Protein AF-A0A176WTD4-F1 (afdb_monomer_lite)

Radius of gyration: 12.17 Å; chains: 1; bounding box: 30×22×28 Å

Foldseek 3Di:
DDDQPLFDDFQAKWFWADPVPPDIFIWDFRADPVPQKTKIFTQAAAQDPVGTDHPDDRGRDIDIDGNVRTHDIDGHD

Organism: Agrobacterium tumefaciens (NCBI:txid358)

Structure (mmCIF, N/CA/C/O backbone):
data_AF-A0A176WTD4-F1
#
_entry.id   AF-A0A176WTD4-F1
#
loop_
_atom_site.group_PDB
_atom_site.id
_atom_site.type_symbol
_atom_site.label_atom_id
_atom_site.label_alt_id
_atom_site.label_comp_id
_atom_site.label_asym_id
_atom_site.label_entity_id
_atom_site.label_seq_id
_atom_site.pdbx_PDB_ins_code
_atom_site.Cartn_x
_atom_site.Cartn_y
_atom_site.Cartn_z
_atom_site.occupancy
_atom_site.B_iso_or_equiv
_atom_site.auth_seq_id
_atom_site.auth_comp_id
_atom_site.auth_asym_id
_atom_site.auth_atom_id
_atom_site.pdbx_PDB_model_num
ATOM 1 N N . MET A 1 1 ? 9.721 -0.574 20.834 1.00 36.72 1 MET A N 1
ATOM 2 C CA . MET A 1 1 ? 9.618 0.112 19.528 1.00 36.72 1 MET A CA 1
ATOM 3 C C . MET A 1 1 ? 9.894 -0.928 18.455 1.00 36.72 1 MET A C 1
ATOM 5 O O . MET A 1 1 ? 10.981 -1.489 18.465 1.00 36.72 1 MET A O 1
ATOM 9 N N . ARG A 1 2 ? 8.910 -1.291 17.622 1.00 42.88 2 ARG A N 1
ATOM 10 C CA . ARG A 1 2 ? 9.152 -2.177 16.471 1.00 42.88 2 ARG A CA 1
ATOM 11 C C . ARG A 1 2 ? 9.814 -1.337 15.379 1.00 42.88 2 ARG A C 1
ATOM 13 O O . ARG A 1 2 ? 9.323 -0.252 15.084 1.00 42.88 2 ARG A O 1
ATOM 20 N N . ALA A 1 3 ? 10.937 -1.807 14.844 1.00 43.41 3 ALA A N 1
ATOM 21 C CA . ALA A 1 3 ? 11.596 -1.168 13.714 1.00 43.41 3 ALA A CA 1
ATOM 22 C C . ALA A 1 3 ? 10.611 -1.096 12.537 1.00 43.41 3 ALA A C 1
ATOM 24 O O . ALA A 1 3 ? 10.035 -2.113 12.152 1.00 43.41 3 ALA A O 1
ATOM 25 N N . ILE A 1 4 ? 10.396 0.103 11.997 1.00 53.34 4 ILE A N 1
ATOM 26 C CA . ILE A 1 4 ? 9.662 0.277 10.745 1.00 53.34 4 ILE A CA 1
ATOM 27 C C . ILE A 1 4 ? 10.591 -0.256 9.657 1.00 53.34 4 ILE A C 1
ATOM 29 O O . ILE A 1 4 ? 11.605 0.368 9.348 1.00 53.34 4 ILE A O 1
ATOM 33 N N . ALA A 1 5 ? 10.290 -1.438 9.125 1.00 56.00 5 ALA A N 1
ATOM 34 C CA . ALA A 1 5 ? 11.008 -1.961 7.976 1.00 56.00 5 ALA A CA 1
ATOM 35 C C . ALA A 1 5 ? 10.738 -1.036 6.775 1.00 56.00 5 ALA A C 1
ATOM 37 O O . ALA A 1 5 ? 9.641 -0.990 6.219 1.00 56.00 5 ALA A O 1
ATOM 38 N N . ILE A 1 6 ? 11.751 -0.252 6.412 1.00 64.94 6 ILE A N 1
ATOM 39 C CA . ILE A 1 6 ? 11.763 0.634 5.237 1.00 64.94 6 ILE A CA 1
ATOM 40 C C . ILE A 1 6 ? 11.914 -0.137 3.922 1.00 64.94 6 ILE A C 1
ATOM 42 O O . ILE A 1 6 ? 11.623 0.411 2.862 1.00 64.94 6 ILE A O 1
ATOM 46 N N . THR A 1 7 ? 12.212 -1.433 3.974 1.00 75.25 7 THR A N 1
ATOM 47 C CA . THR A 1 7 ? 12.178 -2.328 2.812 1.00 75.25 7 THR A CA 1
ATOM 48 C C . THR A 1 7 ? 11.009 -3.300 2.966 1.00 75.25 7 THR A C 1
ATOM 50 O O . THR A 1 7 ? 10.904 -3.938 4.018 1.00 75.25 7 THR A O 1
ATOM 53 N N . PRO A 1 8 ? 10.101 -3.398 1.980 1.00 83.56 8 PRO A N 1
ATOM 54 C CA . PRO A 1 8 ? 9.059 -4.411 2.015 1.00 83.56 8 PRO A CA 1
ATOM 55 C C . PRO A 1 8 ? 9.667 -5.817 1.951 1.00 83.56 8 PRO A C 1
ATOM 57 O O . PRO A 1 8 ? 10.705 -6.040 1.333 1.00 83.56 8 PRO A O 1
ATOM 60 N N . LEU A 1 9 ? 9.032 -6.763 2.639 1.00 82.06 9 LEU A N 1
ATOM 61 C CA . LEU A 1 9 ? 9.506 -8.140 2.732 1.00 82.06 9 LEU A CA 1
ATOM 62 C C . LEU A 1 9 ? 8.801 -8.992 1.676 1.00 82.06 9 LEU A C 1
ATOM 64 O O . LEU A 1 9 ? 7.571 -9.060 1.668 1.00 82.06 9 LEU A O 1
ATOM 68 N N . VAL A 1 10 ? 9.577 -9.669 0.828 1.00 81.75 10 VAL A N 1
ATOM 69 C CA . VAL A 1 10 ? 9.054 -10.677 -0.107 1.00 81.75 10 VAL A CA 1
ATOM 70 C C . VAL A 1 10 ? 8.294 -11.745 0.684 1.00 81.75 10 VAL A C 1
ATOM 72 O O . VAL A 1 10 ? 8.769 -12.213 1.720 1.00 81.75 10 VAL A O 1
ATOM 75 N N . GLY A 1 11 ? 7.090 -12.104 0.230 1.00 84.94 11 GLY A N 1
ATOM 76 C CA . GLY A 1 11 ? 6.204 -13.031 0.940 1.00 84.94 11 GLY A CA 1
ATOM 77 C C . GLY A 1 11 ? 5.475 -12.436 2.154 1.00 84.94 11 GLY A C 1
ATOM 78 O O . GLY A 1 11 ? 4.673 -13.134 2.772 1.00 84.94 11 GLY A O 1
ATOM 79 N N . GLY A 1 12 ? 5.714 -11.165 2.496 1.00 90.12 12 GLY A N 1
ATOM 80 C CA . GLY A 1 12 ? 4.967 -10.445 3.527 1.00 90.12 12 GLY A CA 1
ATOM 81 C C . GLY A 1 12 ? 3.533 -10.131 3.098 1.00 90.12 12 GLY A C 1
ATOM 82 O O . GLY A 1 12 ? 3.262 -9.942 1.914 1.00 90.12 12 GLY A O 1
ATOM 83 N N . ASP A 1 13 ? 2.611 -10.063 4.062 1.00 94.75 13 ASP A N 1
ATOM 84 C CA . ASP A 1 13 ? 1.209 -9.731 3.795 1.00 94.75 13 ASP A CA 1
ATOM 85 C C . ASP A 1 13 ? 1.045 -8.280 3.323 1.00 94.75 13 ASP A C 1
ATOM 87 O O . ASP A 1 13 ? 1.442 -7.333 4.014 1.00 94.75 13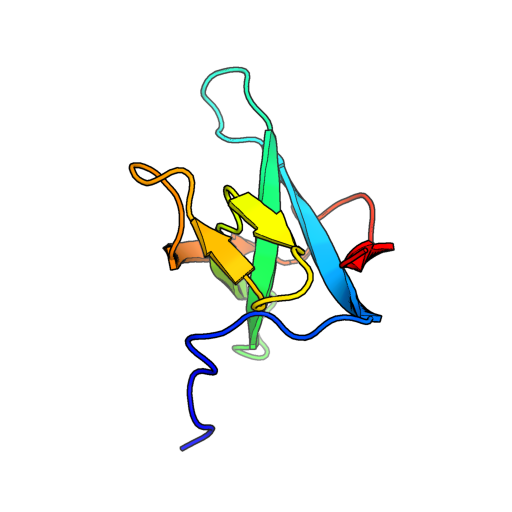 ASP A O 1
ATOM 91 N N . VAL A 1 14 ? 0.383 -8.120 2.182 1.00 96.75 14 VAL A N 1
AT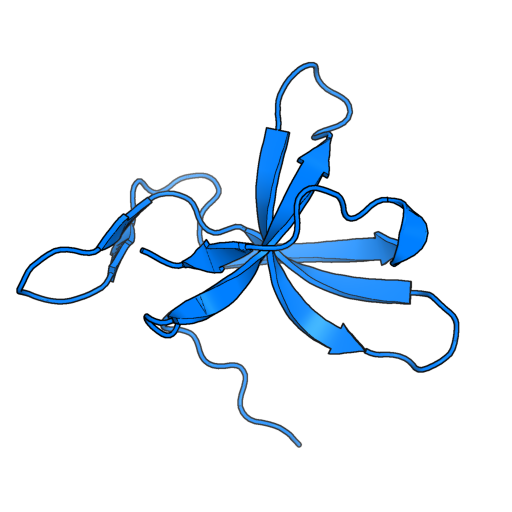OM 92 C CA . VAL A 1 14 ? -0.058 -6.838 1.633 1.00 96.75 14 VAL A CA 1
ATOM 93 C C . VAL A 1 14 ? -1.557 -6.863 1.362 1.00 96.75 14 VAL A C 1
ATOM 95 O O . VAL A 1 14 ? -2.195 -7.919 1.346 1.00 96.75 14 VAL A O 1
ATOM 98 N N . PHE A 1 15 ? -2.122 -5.672 1.218 1.00 97.81 15 PHE A N 1
ATOM 99 C CA . PHE A 1 15 ? -3.554 -5.440 1.099 1.00 97.81 15 PHE A CA 1
ATOM 100 C C . PHE A 1 15 ? -3.819 -4.350 0.073 1.00 97.81 15 PHE A C 1
ATOM 102 O O . PHE A 1 15 ? -2.999 -3.450 -0.098 1.00 97.81 15 PHE A O 1
ATOM 109 N N . ASP A 1 16 ? -5.007 -4.370 -0.509 1.00 97.81 16 ASP A N 1
ATOM 110 C CA . ASP A 1 16 ? -5.511 -3.288 -1.341 1.00 97.81 16 ASP A CA 1
ATOM 111 C C . ASP A 1 16 ? -6.367 -2.326 -0.518 1.00 97.81 16 ASP A C 1
ATOM 113 O O . ASP A 1 16 ? -7.198 -2.738 0.299 1.00 97.81 16 ASP A O 1
ATOM 117 N N . VAL A 1 17 ? -6.212 -1.031 -0.776 1.00 97.56 17 VAL A N 1
ATOM 118 C CA . VAL A 1 17 ? -7.046 0.026 -0.199 1.00 97.56 17 VAL A CA 1
ATOM 119 C C . VAL A 1 17 ? -7.391 1.069 -1.258 1.00 97.56 17 VAL A C 1
ATOM 121 O O . VAL A 1 17 ? -6.540 1.488 -2.043 1.00 97.56 17 VAL A O 1
ATOM 124 N N . SER A 1 18 ? -8.653 1.500 -1.294 1.00 96.06 18 SER A N 1
ATOM 125 C CA . SER A 1 18 ? -9.075 2.574 -2.198 1.00 96.06 18 SER A CA 1
ATOM 126 C C . SER A 1 18 ? -8.364 3.887 -1.855 1.00 96.06 18 SER A C 1
ATOM 128 O O . SER A 1 18 ? -8.250 4.250 -0.686 1.00 96.06 18 SER A O 1
ATOM 130 N N . SER A 1 19 ? -7.927 4.629 -2.875 1.00 90.69 19 SER A N 1
ATOM 131 C CA . SER A 1 19 ? -7.337 5.964 -2.718 1.00 90.69 19 SER A CA 1
ATOM 132 C C . SER A 1 19 ? -8.371 7.072 -2.486 1.00 90.69 19 SER A C 1
ATOM 134 O O . SER A 1 19 ? -7.997 8.244 -2.409 1.00 90.69 19 SER A O 1
ATOM 136 N N . ASP A 1 20 ? -9.665 6.726 -2.481 1.00 89.00 20 ASP A N 1
ATOM 137 C CA . ASP A 1 20 ? -10.819 7.639 -2.491 1.00 89.00 20 ASP A CA 1
ATOM 138 C C . ASP A 1 20 ? -10.838 8.624 -3.684 1.00 89.00 20 ASP A C 1
ATOM 140 O O . ASP A 1 20 ? -11.706 9.489 -3.785 1.00 89.00 20 ASP A O 1
ATOM 144 N N . ARG A 1 21 ? -9.900 8.478 -4.633 1.00 88.38 21 ARG A N 1
ATOM 145 C CA . ARG A 1 21 ? -9.755 9.290 -5.854 1.00 88.38 21 ARG A CA 1
ATOM 146 C C . ARG A 1 21 ? -9.782 8.445 -7.131 1.00 88.38 21 ARG A C 1
ATOM 148 O O . ARG A 1 21 ? -9.226 8.840 -8.150 1.00 88.38 21 ARG A O 1
ATOM 155 N N . GLY A 1 22 ? -10.410 7.271 -7.063 1.00 87.94 22 GLY A N 1
ATOM 156 C CA . GLY A 1 22 ? -10.585 6.366 -8.204 1.00 87.94 22 GLY A CA 1
ATOM 157 C C . GLY A 1 22 ? -9.410 5.423 -8.482 1.00 87.94 22 GLY A C 1
ATOM 158 O O . GLY A 1 22 ? -9.398 4.783 -9.527 1.00 87.94 22 GLY A O 1
ATOM 159 N N . GLY A 1 23 ? -8.440 5.317 -7.569 1.00 92.00 23 GLY A N 1
ATOM 160 C CA . GLY A 1 23 ? -7.336 4.355 -7.647 1.00 92.00 23 GLY A CA 1
ATOM 161 C C . GLY A 1 23 ? -7.327 3.376 -6.473 1.00 92.00 23 GLY A C 1
ATOM 162 O O . GLY A 1 23 ? -8.082 3.531 -5.511 1.00 92.00 23 GLY A O 1
ATOM 163 N N . ILE A 1 24 ? -6.442 2.387 -6.549 1.00 95.88 24 ILE A N 1
ATOM 164 C CA . ILE A 1 24 ? -6.166 1.423 -5.481 1.00 95.88 24 ILE A CA 1
ATOM 165 C C . ILE A 1 24 ? -4.679 1.519 -5.157 1.00 95.88 24 ILE A C 1
ATOM 167 O O . ILE A 1 24 ? -3.851 1.598 -6.063 1.00 95.88 24 ILE A O 1
ATOM 171 N N . PHE A 1 25 ? -4.350 1.533 -3.872 1.00 96.25 25 PHE A N 1
ATOM 172 C CA . PHE A 1 25 ? -2.986 1.350 -3.403 1.00 96.25 25 PHE A CA 1
ATOM 173 C C . PHE A 1 25 ? -2.826 -0.052 -2.838 1.00 96.25 25 PHE A C 1
ATOM 175 O O . PHE A 1 25 ? -3.661 -0.493 -2.049 1.00 96.25 25 PHE A O 1
ATOM 182 N N . THR A 1 26 ? -1.713 -0.696 -3.172 1.00 96.69 26 THR A N 1
ATOM 183 C CA . THR A 1 26 ? -1.222 -1.848 -2.421 1.00 96.69 26 THR A CA 1
ATOM 184 C C . THR A 1 26 ? -0.431 -1.336 -1.220 1.00 96.69 26 THR A C 1
ATOM 186 O O . THR A 1 26 ? 0.408 -0.438 -1.340 1.00 96.69 26 THR A O 1
ATOM 189 N N . VAL A 1 27 ? -0.722 -1.862 -0.035 1.00 96.50 27 VAL A N 1
ATOM 190 C CA . VAL A 1 27 ? -0.162 -1.386 1.230 1.00 96.50 27 VAL A CA 1
ATOM 191 C C . VAL A 1 27 ? 0.267 -2.535 2.135 1.00 96.50 27 VAL A C 1
ATOM 193 O O . VAL A 1 27 ? -0.319 -3.615 2.112 1.00 96.50 27 VAL A O 1
ATOM 196 N N . SER A 1 28 ? 1.252 -2.284 2.993 1.00 95.69 28 SER A N 1
ATOM 197 C CA . SER A 1 28 ? 1.589 -3.166 4.115 1.00 95.69 28 SER A CA 1
ATOM 198 C C . SER A 1 28 ? 1.218 -2.516 5.445 1.00 95.69 28 SER A C 1
ATOM 200 O O . SER A 1 28 ? 1.332 -1.300 5.620 1.00 95.69 28 SER A O 1
ATOM 202 N N . ILE A 1 29 ? 0.763 -3.325 6.403 1.00 95.44 29 ILE A N 1
ATOM 203 C CA . ILE A 1 29 ? 0.481 -2.855 7.763 1.00 95.44 29 ILE A CA 1
ATOM 204 C C . ILE A 1 29 ? 1.801 -2.785 8.524 1.00 95.44 29 ILE A C 1
ATOM 206 O O . ILE A 1 29 ? 2.440 -3.811 8.754 1.00 95.44 29 ILE A O 1
ATOM 210 N N . ILE A 1 30 ? 2.190 -1.585 8.952 1.00 94.75 30 ILE A N 1
ATOM 211 C CA . ILE A 1 30 ? 3.421 -1.380 9.728 1.00 94.75 30 ILE A CA 1
ATOM 212 C C . ILE A 1 30 ? 3.150 -1.268 11.232 1.00 94.75 30 ILE A C 1
ATOM 214 O O . ILE A 1 30 ? 4.031 -1.569 12.038 1.00 94.75 30 ILE A O 1
ATOM 218 N N . GLN A 1 31 ? 1.928 -0.894 11.626 1.00 94.50 31 GLN A N 1
ATOM 219 C CA . GLN A 1 31 ? 1.495 -0.882 13.021 1.00 94.50 31 GLN A CA 1
ATOM 220 C C . GLN A 1 31 ? -0.015 -1.119 13.136 1.00 94.50 31 GLN A C 1
ATOM 222 O O . GLN A 1 31 ? -0.798 -0.541 12.389 1.00 94.50 31 GLN A O 1
ATOM 227 N N . ASP A 1 32 ? -0.415 -1.943 14.104 1.00 95.56 32 ASP A N 1
ATOM 228 C CA . ASP A 1 32 ? -1.808 -2.118 14.520 1.00 95.56 32 ASP A CA 1
ATOM 229 C C . ASP A 1 32 ? -2.003 -1.430 15.875 1.00 95.56 32 ASP A C 1
ATOM 231 O O . ASP A 1 32 ? -1.192 -1.623 16.787 1.00 95.56 32 ASP A O 1
ATOM 235 N N . PHE A 1 33 ? -3.025 -0.582 15.990 1.00 95.56 33 PHE A N 1
ATOM 236 C CA . PHE A 1 33 ? -3.293 0.182 17.209 1.00 95.56 33 PHE A CA 1
ATOM 237 C C . PHE A 1 33 ? -4.219 -0.554 18.191 1.00 95.56 33 PHE A C 1
ATOM 239 O O . PHE A 1 33 ? -4.427 -0.070 19.301 1.00 95.56 33 PHE A O 1
ATOM 246 N N . GLY A 1 34 ? -4.765 -1.717 17.819 1.00 94.38 34 GLY A N 1
ATOM 247 C CA . GLY A 1 34 ? -5.632 -2.530 18.679 1.00 94.38 34 GLY A CA 1
ATOM 248 C C . GLY A 1 34 ? -7.056 -1.991 18.855 1.00 94.38 34 GLY A C 1
ATOM 249 O O . GLY A 1 34 ? -7.827 -2.551 19.628 1.00 94.38 34 GLY A O 1
ATOM 250 N N . ASN A 1 35 ? -7.421 -0.924 18.144 1.00 95.44 35 ASN A N 1
ATOM 251 C CA . ASN A 1 35 ? -8.740 -0.283 18.181 1.00 95.44 35 ASN A CA 1
ATOM 252 C C . ASN A 1 35 ? -9.478 -0.361 16.830 1.00 95.44 35 ASN A C 1
ATOM 254 O O . ASN A 1 35 ? -10.394 0.416 16.584 1.00 95.44 35 ASN A O 1
ATOM 258 N N . GLY A 1 36 ? -9.045 -1.260 15.941 1.00 95.94 36 GLY A N 1
ATOM 259 C CA . GLY A 1 36 ? -9.566 -1.381 14.578 1.00 95.94 36 GLY A CA 1
ATOM 260 C C . GLY A 1 36 ? -8.866 -0.481 13.557 1.00 95.94 36 GLY A C 1
ATOM 261 O O . GLY A 1 36 ? -8.975 -0.746 12.363 1.00 95.94 36 GLY A O 1
ATOM 262 N N . SER A 1 37 ? -8.085 0.514 13.985 1.00 97.25 37 SER A N 1
ATOM 263 C CA . SER A 1 37 ? -7.257 1.326 13.090 1.00 97.25 37 SER A CA 1
ATOM 264 C C . SER A 1 37 ? -5.843 0.754 12.953 1.00 97.25 37 SER A C 1
ATOM 266 O O . SER A 1 37 ? -5.253 0.232 13.904 1.00 97.25 37 SER A O 1
ATOM 268 N N . VAL A 1 38 ? -5.265 0.905 11.764 1.00 97.50 38 VAL A N 1
ATOM 269 C CA . VAL A 1 38 ? -3.902 0.474 11.438 1.00 97.50 38 VAL A CA 1
ATOM 270 C C . VAL A 1 38 ? -3.144 1.590 10.723 1.00 97.50 38 VAL A C 1
ATOM 272 O O . VAL A 1 38 ? -3.722 2.360 9.957 1.00 97.50 38 VAL A O 1
ATOM 275 N N . LEU A 1 39 ? -1.836 1.676 10.962 1.00 96.19 39 LEU A N 1
ATOM 276 C CA . LEU A 1 39 ? -0.925 2.485 10.159 1.00 96.19 39 LEU A CA 1
ATOM 277 C C . LEU A 1 39 ? -0.397 1.619 9.021 1.00 96.19 39 LEU A C 1
ATOM 279 O O . LEU A 1 39 ? 0.211 0.567 9.258 1.00 96.19 39 LEU A O 1
ATOM 283 N N . VAL A 1 40 ? -0.601 2.083 7.795 1.00 95.75 40 VAL A N 1
ATOM 284 C CA . VAL A 1 40 ? -0.138 1.392 6.594 1.00 95.75 40 VAL A CA 1
ATOM 285 C C . VAL A 1 40 ? 0.931 2.193 5.872 1.00 95.75 40 VAL A C 1
ATOM 287 O O . VAL A 1 40 ? 1.027 3.408 6.040 1.00 95.75 40 VAL A O 1
ATOM 290 N N . ARG A 1 41 ? 1.730 1.503 5.060 1.00 95.38 41 ARG A N 1
ATOM 291 C CA . ARG A 1 41 ? 2.691 2.073 4.115 1.00 95.38 41 ARG A CA 1
ATOM 292 C C . ARG A 1 41 ? 2.282 1.683 2.697 1.00 95.38 41 ARG A C 1
ATOM 294 O O . ARG A 1 41 ? 2.058 0.503 2.448 1.00 95.38 41 ARG A O 1
ATOM 301 N N . ILE A 1 42 ? 2.251 2.642 1.775 1.00 95.31 42 ILE A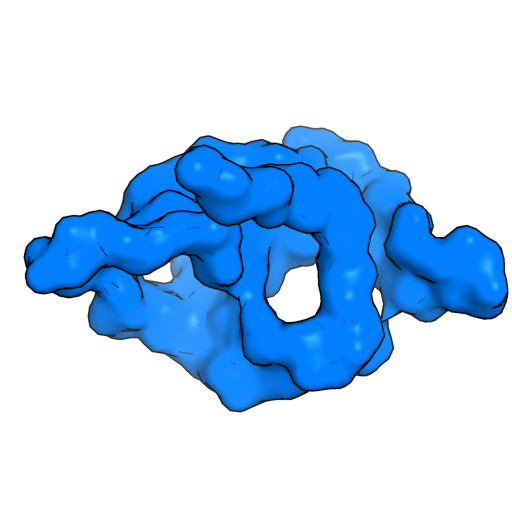 N 1
ATOM 302 C CA . ILE A 1 42 ? 2.063 2.379 0.343 1.00 95.31 42 ILE A CA 1
ATOM 303 C C . ILE A 1 42 ? 3.300 1.693 -0.229 1.00 95.31 42 ILE A C 1
ATOM 305 O O . ILE A 1 42 ? 4.425 2.138 0.013 1.00 95.31 42 ILE A O 1
ATOM 309 N N . LEU A 1 43 ? 3.062 0.630 -0.992 1.00 94.62 43 LEU A N 1
ATOM 310 C CA . LEU A 1 43 ? 4.050 -0.058 -1.808 1.00 94.62 43 LEU A CA 1
ATOM 311 C C . LEU A 1 43 ? 3.778 0.300 -3.266 1.00 94.62 43 LEU A C 1
ATOM 313 O O . LEU A 1 43 ? 2.797 -0.155 -3.852 1.00 94.62 43 LEU A O 1
ATOM 317 N N . TYR A 1 44 ? 4.619 1.164 -3.829 1.00 93.62 44 TYR A N 1
ATOM 318 C CA . TYR A 1 44 ? 4.533 1.555 -5.234 1.00 93.62 44 TYR A CA 1
ATOM 319 C C . TYR A 1 44 ? 5.882 1.356 -5.921 1.00 93.62 44 TYR A C 1
ATOM 321 O O . TYR A 1 44 ? 6.775 2.197 -5.853 1.00 93.62 44 TYR A O 1
ATOM 329 N N . GLY A 1 45 ? 6.033 0.199 -6.541 1.00 92.50 45 GLY A N 1
ATOM 330 C CA . GLY A 1 45 ? 7.309 -0.297 -7.020 1.00 92.50 45 GLY A CA 1
ATOM 331 C C . GLY A 1 45 ? 7.195 -1.752 -7.435 1.00 92.50 45 GLY A C 1
ATOM 332 O O . GLY A 1 45 ? 6.088 -2.298 -7.496 1.00 92.50 45 GLY A O 1
ATOM 333 N N . GLU A 1 46 ? 8.338 -2.376 -7.667 1.00 91.75 46 GLU A N 1
ATOM 334 C CA . GLU A 1 46 ? 8.446 -3.790 -8.004 1.00 91.75 46 GLU A CA 1
ATOM 335 C C . GLU A 1 46 ? 9.588 -4.471 -7.244 1.00 91.75 46 GLU A C 1
ATOM 337 O O . GLU A 1 46 ? 10.498 -3.819 -6.728 1.00 91.75 46 GLU A O 1
ATOM 342 N N . ILE A 1 47 ? 9.520 -5.798 -7.137 1.00 90.31 47 ILE A N 1
ATOM 343 C CA . ILE A 1 47 ? 10.631 -6.610 -6.641 1.00 90.31 47 ILE A CA 1
ATOM 344 C C . ILE A 1 47 ? 11.506 -6.996 -7.835 1.00 90.31 47 ILE A C 1
ATOM 346 O O . ILE A 1 47 ? 11.039 -7.649 -8.765 1.00 90.31 47 ILE A O 1
ATOM 350 N N . THR A 1 48 ? 12.779 -6.620 -7.773 1.00 89.81 48 THR A N 1
ATOM 351 C CA . THR A 1 48 ? 13.837 -6.999 -8.712 1.00 89.81 48 THR A CA 1
ATOM 352 C C . THR A 1 48 ? 14.855 -7.918 -8.031 1.00 89.81 48 THR A C 1
ATOM 354 O O . THR A 1 48 ? 14.806 -8.138 -6.816 1.00 89.81 48 THR A O 1
ATOM 357 N N . ASP A 1 49 ? 15.814 -8.437 -8.802 1.00 90.06 49 ASP A N 1
ATOM 358 C CA . ASP A 1 49 ? 16.930 -9.228 -8.264 1.00 90.06 49 ASP A CA 1
ATOM 359 C C . ASP A 1 49 ? 17.785 -8.434 -7.251 1.00 90.06 49 ASP A C 1
ATOM 361 O O . ASP A 1 49 ? 18.366 -9.021 -6.337 1.00 90.06 49 ASP A O 1
ATOM 365 N N . ASP A 1 50 ? 17.811 -7.100 -7.366 1.00 86.88 50 ASP A N 1
ATOM 366 C CA . ASP A 1 50 ? 18.521 -6.189 -6.457 1.00 86.88 50 ASP A CA 1
ATOM 367 C C . ASP A 1 50 ? 17.667 -5.758 -5.242 1.00 86.88 50 ASP A C 1
ATOM 369 O O . ASP A 1 50 ? 18.145 -5.051 -4.348 1.00 86.88 50 ASP A O 1
ATOM 373 N N . GLY A 1 51 ? 16.408 -6.203 -5.171 1.00 86.88 51 GLY A N 1
ATOM 374 C CA . GLY A 1 51 ? 15.475 -5.921 -4.083 1.00 86.88 51 GLY A CA 1
ATOM 375 C C . GLY A 1 51 ? 14.292 -5.050 -4.508 1.00 86.88 51 GLY A C 1
ATOM 376 O O . GLY A 1 51 ? 13.784 -5.154 -5.613 1.00 86.88 51 GLY A O 1
ATOM 377 N N . TRP A 1 52 ? 13.783 -4.223 -3.593 1.00 91.75 52 TRP A N 1
ATOM 378 C CA . TRP A 1 52 ? 12.634 -3.360 -3.884 1.00 91.75 52 TRP A CA 1
ATOM 379 C C . TRP A 1 52 ? 13.052 -2.138 -4.706 1.00 91.75 52 TRP A C 1
ATOM 381 O O . TRP A 1 52 ? 13.801 -1.292 -4.209 1.00 91.75 52 TRP A O 1
ATOM 391 N N . GLU A 1 53 ? 12.514 -2.007 -5.915 1.00 92.44 53 GLU A N 1
ATOM 392 C CA . GLU A 1 53 ? 12.660 -0.825 -6.758 1.00 92.44 53 GLU A CA 1
ATOM 393 C C . GLU A 1 53 ? 11.428 0.075 -6.634 1.00 92.44 53 GLU A C 1
ATOM 395 O O . GLU A 1 53 ? 10.308 -0.297 -6.975 1.00 92.44 53 GLU A O 1
ATOM 400 N N . SER A 1 54 ? 11.636 1.286 -6.122 1.00 93.12 54 SER A N 1
ATOM 401 C CA . SER A 1 54 ? 10.570 2.262 -5.906 1.00 93.12 54 SER A CA 1
ATOM 402 C C . SER A 1 54 ? 10.239 3.028 -7.187 1.00 93.12 54 SER A C 1
ATOM 404 O O . SER A 1 54 ? 11.114 3.658 -7.778 1.00 93.12 54 SER A O 1
ATOM 406 N N . PHE A 1 55 ? 8.956 3.113 -7.547 1.00 93.31 55 PHE A N 1
ATOM 407 C CA . PHE A 1 55 ? 8.478 3.973 -8.641 1.00 93.31 55 PHE A CA 1
ATOM 408 C C . PHE A 1 55 ? 8.210 5.421 -8.190 1.00 93.31 55 PHE A C 1
ATOM 410 O O . PHE A 1 55 ? 7.611 6.227 -8.910 1.00 93.31 55 PHE A O 1
ATOM 417 N N . GLY A 1 56 ? 8.650 5.784 -6.984 1.00 89.50 56 GLY A N 1
ATOM 418 C CA . GLY A 1 56 ? 8.670 7.160 -6.514 1.00 89.50 56 GLY A CA 1
ATOM 419 C C . GLY A 1 56 ? 7.383 7.583 -5.814 1.00 89.50 56 GLY A C 1
ATOM 420 O O . GLY A 1 56 ? 7.133 7.178 -4.687 1.00 89.50 56 GLY A O 1
ATOM 421 N N . LEU A 1 57 ? 6.604 8.472 -6.441 1.00 86.50 57 LEU A N 1
ATOM 422 C CA . LEU A 1 57 ? 5.801 9.512 -5.768 1.00 86.50 57 LEU A CA 1
ATOM 423 C C . LEU A 1 57 ? 4.924 9.061 -4.582 1.00 86.50 57 LEU A C 1
ATOM 425 O O . LEU A 1 57 ? 4.696 9.859 -3.672 1.00 86.50 57 LEU A O 1
ATOM 429 N N . PHE A 1 58 ? 4.406 7.833 -4.593 1.00 91.19 58 PHE A N 1
ATOM 430 C CA . PHE A 1 58 ? 3.547 7.298 -3.533 1.00 91.19 58 PHE A CA 1
ATOM 431 C C . PHE A 1 58 ? 4.235 6.295 -2.612 1.00 91.19 58 PHE A C 1
ATOM 433 O O . PHE A 1 58 ? 3.779 6.122 -1.483 1.00 91.19 58 PHE A O 1
ATOM 440 N N . ASP A 1 59 ? 5.312 5.661 -3.062 1.00 93.69 59 ASP A N 1
ATOM 441 C CA . ASP A 1 59 ? 5.978 4.608 -2.311 1.00 93.69 59 ASP A CA 1
ATOM 442 C C . ASP A 1 59 ? 6.493 5.125 -0.969 1.00 93.69 59 ASP A C 1
ATOM 444 O O . ASP A 1 59 ? 6.989 6.247 -0.846 1.00 93.69 59 ASP A O 1
ATOM 448 N N . GLY A 1 60 ? 6.338 4.319 0.076 1.00 92.69 60 GLY A N 1
ATOM 449 C CA . GLY A 1 60 ? 6.788 4.694 1.414 1.00 92.69 60 GLY A CA 1
ATOM 450 C C . GLY A 1 60 ? 5.895 5.690 2.151 1.00 92.69 60 GLY A C 1
ATOM 451 O O . GLY A 1 60 ? 6.063 5.840 3.362 1.00 92.69 60 GLY A O 1
ATOM 452 N N . LYS A 1 61 ? 4.918 6.333 1.495 1.00 93.94 61 LYS A N 1
ATOM 453 C CA . LYS A 1 61 ? 3.953 7.182 2.207 1.00 93.94 61 LYS A CA 1
ATOM 454 C C . LYS A 1 61 ? 3.131 6.346 3.174 1.00 93.94 61 LYS A C 1
ATOM 456 O O . LYS A 1 61 ? 2.719 5.232 2.855 1.00 93.94 61 LYS A O 1
ATOM 461 N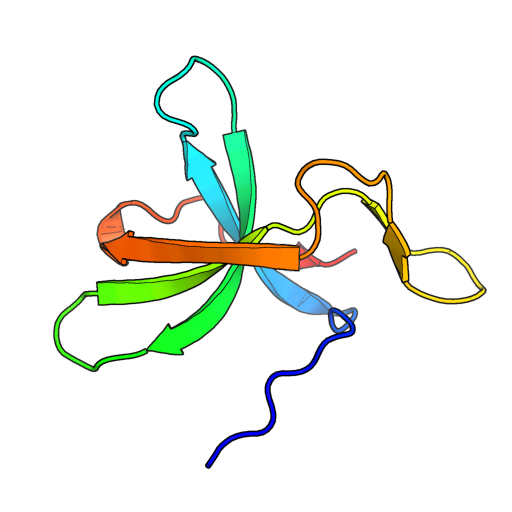 N . THR A 1 62 ? 2.866 6.913 4.343 1.00 95.31 62 THR A N 1
ATOM 462 C CA . THR A 1 62 ? 2.086 6.264 5.391 1.00 95.31 62 THR A CA 1
ATOM 463 C C . THR A 1 62 ? 0.818 7.041 5.697 1.00 95.31 62 THR A C 1
ATOM 465 O O . THR A 1 62 ? 0.770 8.265 5.561 1.00 95.31 62 THR A O 1
ATOM 468 N N . PHE A 1 63 ? -0.225 6.322 6.096 1.00 95.31 63 PHE A N 1
ATOM 469 C CA . PHE A 1 63 ? -1.470 6.909 6.579 1.00 95.31 63 PHE A CA 1
ATOM 470 C C . PHE A 1 63 ? -2.218 5.911 7.465 1.00 95.31 63 PHE A C 1
ATOM 472 O O . PHE A 1 63 ? -1.985 4.703 7.399 1.00 95.31 63 PHE A O 1
ATOM 479 N N . CYS A 1 64 ? -3.098 6.427 8.321 1.00 96.88 64 CYS A N 1
ATOM 480 C CA . CYS A 1 64 ? -3.977 5.601 9.139 1.00 96.88 64 CYS A CA 1
ATOM 481 C C . CYS A 1 64 ? -5.248 5.263 8.365 1.00 96.88 64 CYS A C 1
ATOM 483 O O . CYS A 1 64 ? -5.811 6.117 7.679 1.00 96.88 64 CYS A O 1
ATOM 485 N N . VAL A 1 65 ? -5.715 4.031 8.513 1.00 97.12 65 VAL A N 1
ATOM 486 C CA . VAL A 1 65 ? -6.965 3.563 7.921 1.00 97.12 65 VAL A CA 1
ATOM 487 C C . VAL A 1 65 ? -7.622 2.541 8.842 1.00 97.12 65 VAL A C 1
ATOM 489 O O . VAL A 1 65 ? -6.940 1.861 9.612 1.00 97.12 65 VAL A O 1
ATOM 492 N N . ASP A 1 66 ? -8.944 2.427 8.769 1.00 97.62 66 ASP A N 1
ATOM 493 C CA . ASP A 1 66 ? -9.655 1.332 9.417 1.00 97.62 66 ASP A CA 1
ATOM 494 C C . ASP A 1 66 ? -9.282 0.010 8.753 1.00 97.62 66 ASP A C 1
ATOM 496 O O . ASP A 1 66 ? -9.280 -0.116 7.525 1.00 97.62 66 ASP A O 1
ATOM 500 N N . ARG A 1 67 ? -8.983 -0.996 9.573 1.00 96.88 67 ARG A N 1
ATOM 501 C CA . ARG A 1 67 ? -8.560 -2.319 9.113 1.00 96.88 67 ARG A CA 1
ATOM 502 C C . ARG A 1 67 ? -9.593 -2.967 8.192 1.00 96.88 67 ARG A C 1
ATOM 504 O O . ARG A 1 67 ? -9.216 -3.698 7.286 1.00 96.88 67 ARG A O 1
ATOM 511 N N . GLU A 1 68 ? -10.873 -2.670 8.393 1.00 97.25 68 GLU A N 1
ATOM 512 C CA . GLU A 1 68 ? -11.980 -3.175 7.573 1.00 97.25 68 GLU A CA 1
ATOM 513 C C . GLU A 1 68 ? -11.975 -2.633 6.136 1.00 97.25 68 GLU A C 1
ATOM 515 O O . GLU A 1 68 ? -12.556 -3.251 5.248 1.00 97.25 68 GLU A O 1
ATOM 520 N N . ARG A 1 69 ? -11.292 -1.508 5.874 1.00 97.38 69 ARG A N 1
ATOM 521 C CA . ARG A 1 69 ? -11.118 -0.972 4.513 1.00 97.38 69 ARG A CA 1
ATOM 522 C C . ARG A 1 69 ? -10.027 -1.693 3.723 1.00 97.38 69 ARG A C 1
ATOM 524 O O . ARG A 1 69 ? -9.919 -1.467 2.518 1.00 97.38 69 ARG A O 1
ATOM 531 N N . LEU A 1 70 ? -9.200 -2.507 4.383 1.00 98.00 70 LEU A N 1
ATOM 532 C CA . LEU A 1 70 ? -8.166 -3.296 3.725 1.00 98.00 70 LEU A CA 1
ATOM 533 C C . LEU A 1 70 ? -8.788 -4.543 3.104 1.00 98.00 70 LEU A C 1
ATOM 535 O O . LEU A 1 70 ? -9.432 -5.346 3.777 1.00 98.00 70 LEU A O 1
ATOM 539 N N . THR A 1 71 ? -8.562 -4.714 1.811 1.00 97.88 71 THR A N 1
ATOM 540 C CA . THR A 1 71 ? -9.124 -5.797 1.000 1.00 97.88 71 THR A CA 1
ATOM 541 C C . THR A 1 71 ? -8.009 -6.614 0.353 1.00 97.88 71 THR A C 1
ATOM 543 O O . THR A 1 71 ? -6.836 -6.290 0.522 1.00 97.88 71 THR A O 1
ATOM 546 N N . ASN A 1 72 ? -8.360 -7.705 -0.339 1.00 96.75 72 ASN A N 1
ATOM 547 C CA . ASN A 1 72 ? -7.429 -8.528 -1.122 1.00 96.75 72 ASN A CA 1
ATOM 548 C C . ASN A 1 72 ? -6.107 -8.832 -0.400 1.00 96.75 72 ASN A C 1
ATOM 550 O O . ASN A 1 72 ? -5.034 -8.478 -0.871 1.00 96.75 72 ASN A O 1
ATOM 554 N N . ARG A 1 73 ? -6.164 -9.490 0.762 1.00 97.38 73 ARG A N 1
ATOM 555 C CA . ARG A 1 73 ? -4.934 -9.925 1.435 1.00 97.38 73 ARG A CA 1
ATOM 556 C C . ARG A 1 73 ? -4.184 -10.917 0.547 1.00 97.38 73 ARG A C 1
ATOM 558 O O . ARG A 1 73 ? -4.711 -11.990 0.250 1.00 97.38 73 ARG A O 1
ATOM 565 N N . HIS A 1 74 ? -2.946 -10.601 0.195 1.00 95.44 74 HIS A N 1
ATOM 566 C CA . HIS A 1 74 ? -2.076 -11.500 -0.556 1.00 95.44 74 HIS A CA 1
ATOM 567 C C . HIS A 1 74 ? -0.606 -11.293 -0.164 1.00 95.44 74 HIS A C 1
ATOM 569 O O . HIS A 1 74 ? -0.261 -10.250 0.390 1.00 95.44 74 HIS A O 1
ATOM 575 N N . PRO A 1 75 ? 0.282 -12.271 -0.411 1.00 94.25 75 PRO A N 1
ATOM 576 C CA . PRO A 1 75 ? 1.709 -12.048 -0.233 1.00 94.25 75 PRO A CA 1
ATOM 577 C C . PRO A 1 75 ? 2.231 -11.073 -1.294 1.00 94.25 75 PRO A C 1
ATOM 579 O O . PRO A 1 75 ? 1.782 -11.104 -2.445 1.00 94.25 75 PRO A O 1
ATOM 582 N N . LEU A 1 76 ? 3.203 -10.244 -0.918 1.0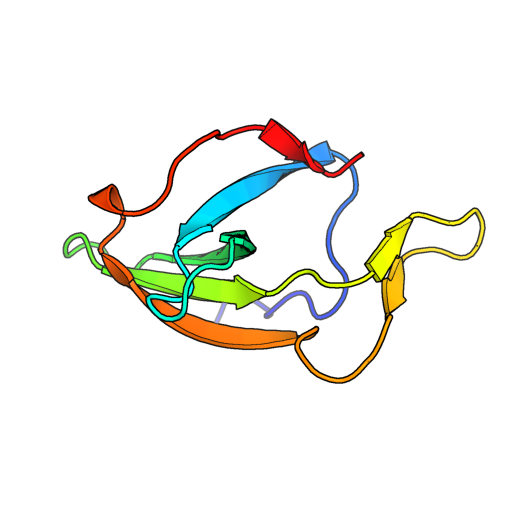0 90.38 76 LEU A N 1
ATOM 583 C CA . LEU A 1 76 ? 4.012 -9.486 -1.866 1.00 90.38 76 LEU A CA 1
ATOM 584 C C . LEU A 1 76 ? 4.859 -10.457 -2.702 1.00 90.38 76 LEU A C 1
ATOM 586 O O . LEU A 1 76 ? 5.483 -11.364 -2.137 1.00 90.38 76 LEU A O 1
ATOM 590 N N . ARG A 1 77 ? 4.845 -10.280 -4.025 1.00 84.19 77 ARG A N 1
ATOM 591 C CA . ARG A 1 77 ? 5.514 -11.139 -5.011 1.00 84.19 77 ARG A CA 1
ATOM 592 C C . ARG A 1 77 ? 6.540 -10.358 -5.799 1.00 84.19 77 ARG A C 1
ATOM 594 O O . ARG A 1 77 ? 6.228 -9.187 -6.102 1.00 84.19 77 ARG A O 1
#

Sequence (77 aa):
MRAIAITPLVGGDVFDVSSDRGGIFTVSIIQDFGNGSVLVRILYGEITDDGWESFGLFDGKTFCVDRERLTNRHPLR
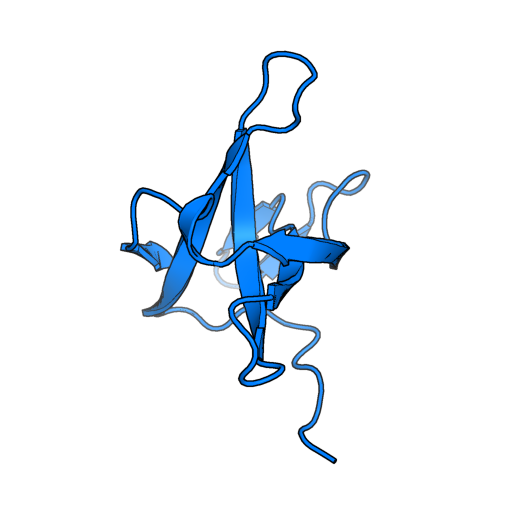
pLDDT: mean 89.69, std 12.76, range [36.72, 98.0]

Secondary structure (DSSP, 8-state):
-----SSPPTT-EEEEEE-SSS-EEEEEEEEE-SSSEEEEEE--EEEETTEEEE-STTTT-EEEEEGGG-EEEEE--